Protein AF-A0A924IHI9-F1 (afdb_monomer_lite)

Sequence (145 aa):
MDRSIQELKNVNSFSKSCIHTKHIYSLLDLPRIDESYKKMSKHLETCVVCSKEFQRFQLKTEAAQVFIPKVLMDRDLRQSFEREVVELFKVMDLNDRELLKRNVKEGFIFIDRMGIEFIRNLLSKTMFKAYFAAVIIFICLKLFL

Foldseek 3Di:
DPVVVVVVVVVVVPPDQDPCLVVLVCLVVDDCVDPSNVVVVVVLVVDVNSVVSNVVVVVVVVVVPPPPPPPPQDPVRVVVVVVVVVVVCVVVVVPVPVVVVVVVVVVVVVVVVVVVVVVVVCVDPVVVVVVVVVVVVVVVVVVVD

Radius of gyration: 29.45 Å; chains: 1; bounding box: 64×54×66 Å

Structure (mmCIF, N/CA/C/O backbone):
data_AF-A0A924IHI9-F1
#
_entry.id   AF-A0A924IHI9-F1
#
loop_
_atom_site.group_PDB
_atom_site.id
_atom_site.type_symbol
_atom_site.label_atom_id
_atom_site.label_alt_id
_atom_site.label_comp_id
_atom_site.label_asym_id
_atom_site.label_entity_id
_atom_site.label_seq_id
_atom_site.pdbx_PDB_ins_code
_atom_site.Cartn_x
_atom_site.Cartn_y
_atom_site.Cartn_z
_atom_site.occupancy
_atom_site.B_iso_or_equiv
_atom_site.auth_seq_id
_atom_site.auth_comp_id
_atom_site.auth_asym_id
_atom_site.auth_atom_id
_atom_site.pdbx_PDB_model_num
ATOM 1 N N . MET A 1 1 ? 16.660 36.281 26.523 1.00 47.69 1 MET A N 1
ATOM 2 C CA . MET A 1 1 ? 17.371 35.406 25.567 1.00 47.69 1 MET A CA 1
ATOM 3 C C . MET A 1 1 ? 18.420 34.680 26.395 1.00 47.69 1 MET A C 1
ATOM 5 O O . MET A 1 1 ? 19.313 35.346 26.876 1.00 47.69 1 MET A O 1
ATOM 9 N N . ASP A 1 2 ? 18.237 33.454 26.898 1.00 39.94 2 ASP A N 1
ATOM 10 C CA . ASP A 1 2 ? 18.053 32.223 26.110 1.00 39.94 2 ASP A CA 1
ATOM 11 C C . ASP A 1 2 ? 17.426 31.040 26.888 1.00 39.94 2 ASP A C 1
ATOM 13 O O . ASP A 1 2 ? 17.677 29.880 26.565 1.00 39.94 2 ASP A O 1
ATOM 17 N N . ARG A 1 3 ? 16.548 31.276 27.877 1.00 38.34 3 ARG A N 1
ATOM 18 C CA . ARG A 1 3 ? 15.737 30.167 28.442 1.00 38.34 3 ARG A CA 1
ATOM 19 C C . ARG A 1 3 ? 14.805 29.543 27.393 1.00 38.34 3 ARG A C 1
ATOM 21 O O . ARG A 1 3 ? 14.692 28.327 27.309 1.00 38.34 3 ARG A O 1
ATOM 28 N N . SER A 1 4 ? 14.247 30.371 26.513 1.00 48.56 4 SER A N 1
ATOM 29 C CA . SER A 1 4 ? 13.362 29.952 25.418 1.00 48.56 4 SER A CA 1
ATOM 30 C C . SER A 1 4 ? 14.081 29.111 24.350 1.00 48.56 4 SER A C 1
ATOM 32 O O . SER A 1 4 ? 13.475 28.245 23.726 1.00 48.56 4 SER A O 1
ATOM 34 N N . ILE A 1 5 ? 15.387 29.335 24.148 1.00 44.03 5 ILE A N 1
ATOM 35 C CA . ILE A 1 5 ? 16.189 28.583 23.168 1.00 44.03 5 ILE A CA 1
ATOM 36 C C . ILE A 1 5 ? 16.633 27.231 23.748 1.00 44.03 5 ILE A C 1
ATOM 38 O O . ILE A 1 5 ? 16.699 26.246 23.011 1.00 44.03 5 ILE A O 1
ATOM 42 N N . GLN A 1 6 ? 16.876 27.140 25.061 1.00 42.59 6 GLN A N 1
ATOM 43 C CA . GLN A 1 6 ? 17.130 25.856 25.727 1.00 42.59 6 GLN A CA 1
ATOM 44 C C . GLN A 1 6 ? 15.901 24.936 25.717 1.00 42.59 6 GLN A C 1
ATOM 46 O O . GLN A 1 6 ? 16.052 23.736 25.489 1.00 42.59 6 GLN A O 1
ATOM 51 N N . GLU A 1 7 ? 14.690 25.478 25.861 1.00 43.72 7 GLU A N 1
ATOM 52 C CA . GLU A 1 7 ? 13.457 24.691 25.719 1.00 43.72 7 GLU A CA 1
ATOM 53 C C . GLU A 1 7 ? 13.270 24.176 24.284 1.00 43.72 7 GLU A C 1
ATOM 55 O O . GLU A 1 7 ? 12.958 23.004 24.088 1.00 43.72 7 GLU A O 1
ATOM 60 N N . LEU A 1 8 ? 13.572 24.989 23.267 1.00 39.84 8 LEU A N 1
ATOM 61 C CA . LEU A 1 8 ? 13.533 24.560 21.862 1.00 39.84 8 LEU A CA 1
ATOM 62 C C . LEU A 1 8 ? 14.613 23.520 21.516 1.00 39.84 8 LEU A C 1
ATOM 64 O O . LEU A 1 8 ? 14.353 22.605 20.734 1.00 39.84 8 LEU A O 1
ATOM 68 N N . LYS A 1 9 ? 15.806 23.601 22.120 1.00 37.09 9 LYS A N 1
ATOM 69 C CA . LYS A 1 9 ? 16.868 22.599 21.921 1.00 37.09 9 LYS A CA 1
ATOM 70 C C . LYS A 1 9 ? 16.584 21.271 22.632 1.00 37.09 9 LYS A C 1
ATOM 72 O O . LYS A 1 9 ? 16.950 20.231 22.091 1.00 37.09 9 LYS A O 1
ATOM 77 N N . ASN A 1 10 ? 15.864 21.274 23.757 1.00 38.97 10 ASN A N 1
ATOM 78 C CA . ASN A 1 10 ? 15.393 20.039 24.402 1.00 38.97 10 ASN A CA 1
ATOM 79 C C . ASN A 1 10 ? 14.207 19.381 23.675 1.00 38.97 10 ASN A C 1
ATOM 81 O O . ASN A 1 10 ? 13.978 18.184 23.833 1.00 38.97 10 ASN A O 1
ATOM 85 N N . VAL A 1 11 ? 13.473 20.122 22.839 1.00 45.81 11 VAL A N 1
ATOM 86 C CA . VAL A 1 11 ? 12.392 19.562 22.006 1.00 45.81 11 VAL A CA 1
ATOM 87 C C . VAL A 1 11 ? 12.939 18.755 20.819 1.00 45.81 11 VAL A C 1
ATOM 89 O O . VAL A 1 11 ? 12.281 17.819 20.368 1.00 45.81 11 VAL A O 1
ATOM 92 N N . ASN A 1 12 ? 14.158 19.043 20.353 1.00 40.19 12 ASN A N 1
ATOM 93 C CA . ASN A 1 12 ? 14.760 18.356 19.203 1.00 40.19 12 ASN A CA 1
ATOM 94 C C . ASN A 1 12 ? 15.495 17.046 19.546 1.00 40.19 12 ASN A C 1
ATOM 96 O O . ASN A 1 12 ? 15.919 16.345 18.631 1.00 40.19 12 ASN A O 1
ATOM 100 N N . SER A 1 13 ? 15.625 16.682 20.827 1.00 40.28 13 SER A N 1
ATOM 101 C CA . SER A 1 13 ? 16.279 15.434 21.262 1.00 40.28 13 SER A CA 1
ATOM 102 C C . SER A 1 13 ? 15.309 14.330 21.712 1.00 40.28 13 SER A C 1
ATOM 104 O O . SER A 1 13 ? 15.739 13.206 21.964 1.00 40.28 13 SER A O 1
ATOM 106 N N . PHE A 1 14 ? 13.996 14.591 21.745 1.00 46.78 14 PHE A N 1
ATOM 107 C CA . PHE A 1 14 ? 12.967 13.601 22.091 1.00 46.78 14 PHE A CA 1
ATOM 108 C C . PHE A 1 14 ? 12.183 13.126 20.858 1.00 46.78 14 PHE A C 1
ATOM 110 O O . PHE A 1 14 ? 10.958 13.187 20.797 1.00 46.78 14 PHE A O 1
ATOM 117 N N . SER A 1 15 ? 12.887 12.578 19.867 1.00 47.44 15 SER A N 1
ATOM 118 C CA . SER A 1 15 ? 12.299 11.816 18.752 1.00 47.44 15 SER A CA 1
ATOM 119 C C . SER A 1 15 ? 11.901 10.386 19.159 1.00 47.44 15 SER A C 1
ATOM 121 O O . SER A 1 15 ? 12.096 9.427 18.415 1.00 47.44 15 SER A O 1
ATOM 123 N N . LYS A 1 16 ? 11.317 10.213 20.349 1.00 55.81 16 LYS A N 1
ATOM 124 C CA . LYS A 1 16 ? 10.675 8.954 20.738 1.00 55.81 16 LYS A CA 1
ATOM 125 C C . LYS A 1 16 ? 9.174 9.182 20.731 1.00 55.81 16 LYS A C 1
ATOM 127 O O . LYS A 1 16 ? 8.639 9.839 21.619 1.00 55.81 16 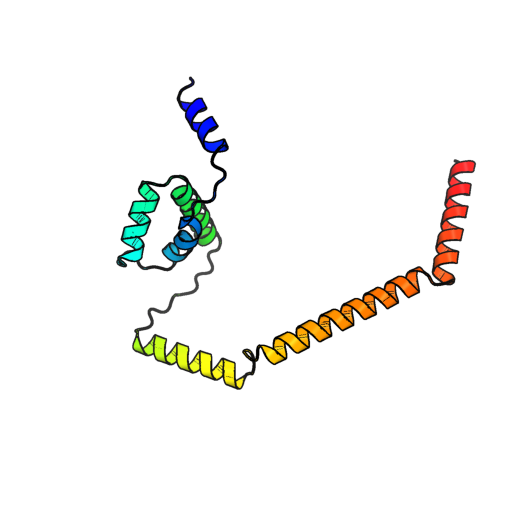LYS A O 1
ATOM 132 N N . SER A 1 17 ? 8.508 8.658 19.703 1.00 62.28 17 SER A N 1
ATOM 133 C CA . SER A 1 17 ? 7.051 8.543 19.645 1.00 62.28 17 SER A CA 1
ATOM 134 C C . SER A 1 17 ? 6.528 8.076 21.004 1.00 62.28 17 SER A C 1
ATOM 136 O O . SER A 1 17 ? 6.920 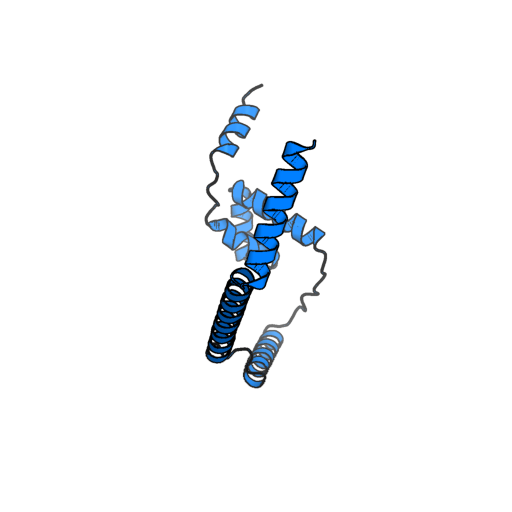7.005 21.474 1.00 62.28 17 SER A O 1
ATOM 138 N N . CYS A 1 18 ? 5.677 8.868 21.655 1.00 71.38 18 CYS A N 1
ATOM 139 C CA . CYS A 1 18 ? 5.066 8.441 22.906 1.00 71.38 18 CYS A CA 1
ATOM 140 C C . CYS A 1 18 ? 4.283 7.146 22.643 1.00 71.38 18 CYS A C 1
ATOM 142 O O . CYS A 1 18 ? 3.575 7.059 21.635 1.00 71.38 18 CYS A O 1
ATOM 144 N N . ILE A 1 19 ? 4.377 6.148 23.526 1.00 72.38 19 ILE A N 1
ATOM 145 C CA . ILE A 1 19 ? 3.634 4.881 23.379 1.00 72.38 19 ILE A CA 1
ATOM 146 C C . ILE A 1 19 ? 2.120 5.118 23.241 1.00 72.38 19 ILE A C 1
ATOM 148 O O . ILE A 1 19 ? 1.430 4.369 22.554 1.00 72.38 19 ILE A O 1
ATOM 152 N N . HIS A 1 20 ? 1.623 6.219 23.813 1.00 71.00 20 HIS A N 1
ATOM 153 C CA . HIS A 1 20 ? 0.217 6.603 23.778 1.00 71.00 20 HIS A CA 1
ATOM 154 C C . HIS A 1 20 ? -0.222 7.212 22.445 1.00 71.00 20 HIS A C 1
ATOM 156 O O . HIS A 1 20 ? -1.421 7.291 22.207 1.00 71.00 20 HIS A O 1
ATOM 162 N N . THR A 1 21 ? 0.703 7.576 21.545 1.00 67.56 21 THR A N 1
ATOM 163 C CA . THR A 1 21 ? 0.373 8.195 20.244 1.00 67.56 21 THR A CA 1
ATOM 164 C C . THR A 1 21 ? -0.603 7.332 19.439 1.00 67.56 21 THR A C 1
ATOM 166 O O . THR A 1 21 ? -1.514 7.858 18.812 1.00 67.56 21 THR A O 1
ATOM 169 N N . LYS A 1 22 ? -0.502 5.997 19.549 1.00 68.44 22 LYS A N 1
ATOM 170 C CA . LYS A 1 22 ? -1.443 5.053 18.920 1.00 68.44 22 LYS A CA 1
ATOM 171 C C . LYS A 1 22 ? -2.881 5.177 19.443 1.00 68.44 22 LYS A C 1
ATOM 173 O O . LYS A 1 22 ? -3.818 4.982 18.680 1.00 68.44 22 LYS A O 1
ATOM 178 N N . HIS A 1 23 ? -3.057 5.509 20.721 1.00 67.12 23 HIS A N 1
ATOM 179 C CA . HIS A 1 23 ? -4.368 5.640 21.369 1.00 67.12 23 HIS A CA 1
ATOM 180 C C . HIS A 1 23 ? -4.979 7.039 21.214 1.00 67.12 23 HIS A C 1
ATOM 182 O O . HIS A 1 23 ? -6.173 7.227 21.433 1.00 67.12 23 HIS A O 1
ATOM 188 N N . ILE A 1 24 ? -4.185 8.027 20.803 1.00 69.31 24 ILE A N 1
ATOM 189 C CA . ILE A 1 24 ? -4.679 9.380 20.529 1.00 69.31 24 ILE A CA 1
ATOM 190 C C . ILE A 1 24 ? -5.605 9.381 19.316 1.00 69.31 24 ILE A C 1
ATOM 192 O O . ILE A 1 24 ? -6.610 10.087 19.321 1.00 69.31 24 ILE A O 1
ATOM 196 N N . TYR A 1 25 ? -5.316 8.548 18.311 1.00 65.25 25 TYR A N 1
ATOM 197 C CA . TYR A 1 25 ? -6.143 8.447 17.108 1.00 65.25 25 TYR A CA 1
ATOM 198 C C . TYR A 1 25 ? -7.579 8.019 17.427 1.00 65.25 25 TYR A C 1
ATOM 200 O O . TYR A 1 25 ? -8.511 8.55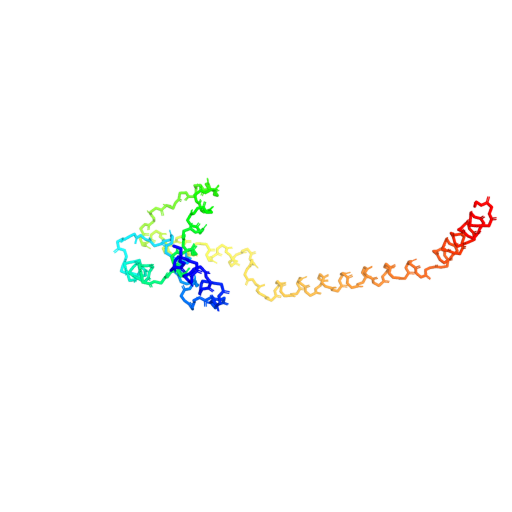0 16.835 1.00 65.25 25 TYR A O 1
ATOM 208 N N . SER A 1 26 ? -7.775 7.151 18.428 1.00 66.62 26 SER A N 1
ATOM 209 C CA . SER A 1 26 ? -9.119 6.737 18.851 1.00 66.62 26 SER A CA 1
ATOM 210 C C . SER A 1 26 ? -9.925 7.830 19.561 1.00 66.62 26 SER A C 1
ATOM 212 O O . SER A 1 26 ? -11.132 7.682 19.710 1.00 66.62 26 SER A O 1
ATOM 214 N N . LEU A 1 27 ? -9.309 8.939 19.990 1.00 66.19 27 LEU A N 1
ATOM 215 C CA . LEU A 1 27 ? -10.033 10.000 20.699 1.00 66.19 27 LEU A CA 1
ATOM 216 C C . LEU A 1 27 ? -10.927 10.846 19.806 1.00 66.19 27 LEU A C 1
ATOM 218 O O . LEU A 1 27 ? -11.918 11.369 20.305 1.00 66.19 27 LEU A O 1
ATOM 222 N N . LEU A 1 28 ? -10.601 10.988 18.518 1.00 63.56 28 LEU A N 1
ATOM 223 C CA . LEU A 1 28 ? -11.489 11.704 17.595 1.00 63.56 28 LEU A CA 1
ATOM 224 C C . LEU A 1 28 ? -12.804 10.950 17.369 1.00 63.56 28 LEU A C 1
ATOM 226 O O . LEU A 1 28 ? -13.811 11.557 17.008 1.00 63.56 28 LEU A O 1
ATOM 230 N N . ASP A 1 29 ? -12.805 9.639 17.613 1.00 63.69 29 ASP A N 1
ATOM 231 C CA . ASP A 1 29 ? -13.973 8.791 17.423 1.00 63.69 29 ASP A CA 1
ATOM 232 C C . ASP A 1 29 ? -14.827 8.618 18.678 1.00 63.69 29 ASP A C 1
ATOM 234 O O . ASP A 1 29 ? -15.978 8.190 18.563 1.00 63.69 29 ASP A O 1
ATOM 238 N N . LEU A 1 30 ? -14.296 8.969 19.851 1.00 67.69 30 LEU A N 1
ATOM 239 C CA . LEU A 1 30 ? -14.982 8.803 21.125 1.00 67.69 30 LEU A CA 1
ATOM 240 C C . LEU A 1 30 ? -15.820 10.043 21.474 1.00 67.69 30 LEU A C 1
ATOM 242 O O . LEU A 1 30 ? -15.334 11.173 21.375 1.00 67.69 30 LEU A O 1
ATOM 246 N N . PRO A 1 31 ? -17.068 9.868 21.941 1.00 69.12 31 PRO A N 1
ATOM 247 C CA . PRO A 1 31 ? -17.845 10.982 22.458 1.00 69.12 31 PRO A CA 1
ATOM 248 C C . PRO A 1 31 ? -17.155 11.567 23.698 1.00 69.12 31 PRO A C 1
ATOM 250 O O . PRO A 1 31 ? -16.669 10.834 24.554 1.00 69.12 31 PRO A O 1
ATOM 253 N N . ARG A 1 32 ? -17.170 12.900 23.853 1.00 69.44 32 ARG A N 1
ATOM 254 C CA . ARG A 1 32 ? -16.521 13.609 24.985 1.00 69.44 32 ARG A CA 1
ATOM 255 C C . ARG A 1 32 ? -17.024 13.187 26.374 1.00 69.44 32 ARG A C 1
ATOM 257 O O . ARG A 1 32 ? -16.409 13.504 27.391 1.00 69.44 32 ARG A O 1
ATOM 264 N N . ILE A 1 33 ? -18.171 12.517 26.413 1.00 69.94 33 ILE A N 1
ATOM 265 C CA . ILE A 1 33 ? -18.815 12.004 27.623 1.00 69.94 33 ILE A CA 1
ATOM 266 C C . ILE A 1 33 ? -18.133 10.708 28.097 1.00 69.94 33 ILE A C 1
ATOM 268 O O . ILE A 1 33 ? -18.145 10.432 29.298 1.00 69.94 33 ILE A O 1
ATOM 272 N N . ASP A 1 34 ? -17.489 9.971 27.185 1.00 76.31 34 ASP A N 1
ATOM 273 C CA . ASP A 1 34 ? -16.814 8.702 27.450 1.00 76.31 34 ASP A CA 1
ATOM 274 C C . ASP A 1 34 ? -15.640 8.882 28.429 1.00 76.31 34 ASP A C 1
ATOM 276 O O . ASP A 1 34 ? -14.837 9.817 28.333 1.00 76.31 34 ASP A O 1
ATOM 280 N N . GLU A 1 35 ? -15.519 7.968 29.391 1.00 74.44 35 GLU A N 1
ATOM 281 C CA . GLU A 1 35 ? -14.422 7.973 30.360 1.00 74.44 35 GLU A CA 1
ATOM 282 C C . GLU A 1 35 ? -13.055 7.815 29.697 1.00 74.44 35 GLU A C 1
ATOM 284 O O . GLU A 1 35 ? -12.069 8.388 30.166 1.00 74.44 35 GLU A O 1
ATOM 289 N N . SER A 1 36 ? -12.992 7.060 28.601 1.00 69.75 36 SER A N 1
ATOM 290 C CA . SER A 1 36 ? -11.770 6.856 27.824 1.00 69.75 36 SER A CA 1
ATOM 291 C C . SER A 1 36 ? -11.278 8.174 27.230 1.00 69.75 36 SER A C 1
ATOM 293 O O . SER A 1 36 ? -10.080 8.470 27.280 1.00 69.75 36 SER A O 1
ATOM 295 N N . TYR A 1 37 ? -12.212 9.011 26.761 1.00 77.31 37 TYR A N 1
ATOM 296 C CA . TYR A 1 37 ? -11.908 10.355 26.283 1.00 77.31 37 TYR A CA 1
ATOM 297 C C . TYR A 1 37 ? -11.375 11.233 27.419 1.00 77.31 37 TYR A C 1
ATOM 299 O O . TYR A 1 37 ? -10.317 11.836 27.272 1.00 77.31 37 TYR A O 1
ATOM 307 N N . LYS A 1 38 ? -12.042 11.249 28.583 1.00 78.38 38 LYS A N 1
ATOM 308 C CA . LYS A 1 38 ? -11.628 12.058 29.750 1.00 78.38 38 LYS A CA 1
ATOM 309 C C . LYS A 1 38 ? -10.254 11.664 30.303 1.00 78.38 38 LYS A C 1
ATOM 311 O O . LYS A 1 38 ? -9.458 12.520 30.687 1.00 78.38 38 LYS A O 1
ATOM 316 N N . LYS A 1 39 ? -9.955 10.363 30.355 1.00 77.69 39 LYS A N 1
ATOM 317 C CA . LYS A 1 39 ? -8.654 9.854 30.824 1.00 77.69 39 LYS A CA 1
ATOM 318 C C . LYS A 1 39 ? -7.528 10.279 29.887 1.00 77.69 39 LYS A C 1
ATOM 320 O O . LYS A 1 39 ? -6.476 10.722 30.345 1.00 77.69 39 LYS A O 1
ATOM 325 N N . MET A 1 40 ? -7.754 10.182 28.582 1.00 76.25 40 MET A N 1
ATOM 326 C CA . MET A 1 40 ? -6.741 10.547 27.602 1.00 76.25 40 MET A CA 1
ATOM 327 C C . MET A 1 40 ? -6.641 12.062 27.396 1.00 76.25 40 MET A C 1
ATOM 329 O O . MET A 1 40 ? -5.541 12.556 27.182 1.00 76.25 40 MET A O 1
ATOM 333 N N . SER A 1 41 ? -7.727 12.827 27.536 1.00 76.12 41 SER A N 1
ATOM 334 C CA . SER A 1 41 ? -7.665 14.294 27.498 1.00 76.12 41 SER A CA 1
ATOM 335 C C . SER A 1 41 ? -6.774 14.830 28.619 1.00 76.12 41 SER A C 1
ATOM 337 O O . SER A 1 41 ? -5.914 15.668 28.370 1.00 76.12 41 SER A O 1
ATOM 339 N N . LYS A 1 42 ? -6.870 14.247 29.820 1.00 82.56 42 LYS A N 1
ATOM 340 C CA . LYS A 1 42 ? -5.956 14.541 30.931 1.00 82.56 42 LYS A CA 1
ATOM 341 C C . LYS A 1 42 ? -4.503 14.164 30.608 1.00 82.56 42 LYS A C 1
ATOM 343 O O . LYS A 1 42 ? -3.570 14.855 31.004 1.00 82.56 42 LYS A O 1
ATOM 348 N N . HIS A 1 43 ? -4.284 13.085 29.853 1.00 81.81 43 HIS A N 1
ATOM 349 C CA . HIS A 1 43 ? -2.947 12.739 29.368 1.00 81.81 43 HIS A CA 1
ATOM 350 C C . HIS A 1 43 ? -2.406 13.779 28.373 1.00 81.81 43 HIS A C 1
ATOM 352 O O . HIS A 1 43 ? -1.239 14.156 28.478 1.00 81.81 43 HIS A O 1
ATOM 358 N N . LEU A 1 44 ? -3.241 14.291 27.460 1.00 80.81 44 LEU A N 1
ATOM 359 C CA . LEU A 1 44 ? -2.864 15.348 26.512 1.00 80.81 44 LEU A CA 1
ATOM 360 C C . LEU A 1 44 ? -2.435 16.646 27.215 1.00 80.81 44 LEU A C 1
ATOM 362 O O . LEU A 1 44 ? -1.532 17.317 26.726 1.00 80.81 44 LEU A O 1
ATOM 366 N N . GLU A 1 45 ? -3.014 16.970 28.373 1.00 81.88 45 GLU A N 1
ATOM 367 C CA . GLU A 1 45 ? -2.594 18.123 29.189 1.00 81.88 45 GLU A CA 1
ATOM 368 C C . GLU A 1 45 ? -1.168 17.961 29.737 1.00 81.88 45 GLU A C 1
ATOM 370 O O . GLU A 1 45 ? -0.431 18.934 29.874 1.00 81.88 45 GLU A O 1
ATOM 375 N N . THR A 1 46 ? -0.756 16.723 30.023 1.00 81.88 46 THR A N 1
ATOM 376 C CA . THR A 1 46 ? 0.553 16.421 30.631 1.00 81.88 46 THR A CA 1
ATOM 377 C C . THR A 1 46 ? 1.641 16.059 29.620 1.00 81.88 46 THR A C 1
ATOM 379 O O . THR A 1 46 ? 2.827 16.238 29.896 1.00 81.88 46 THR A O 1
ATOM 382 N N . CYS A 1 47 ? 1.274 15.546 28.442 1.00 81.50 47 CYS A N 1
ATOM 383 C CA . CYS A 1 47 ? 2.221 15.053 27.449 1.00 81.50 47 CYS A CA 1
ATOM 384 C C . CYS A 1 47 ? 2.234 15.928 26.191 1.00 81.50 47 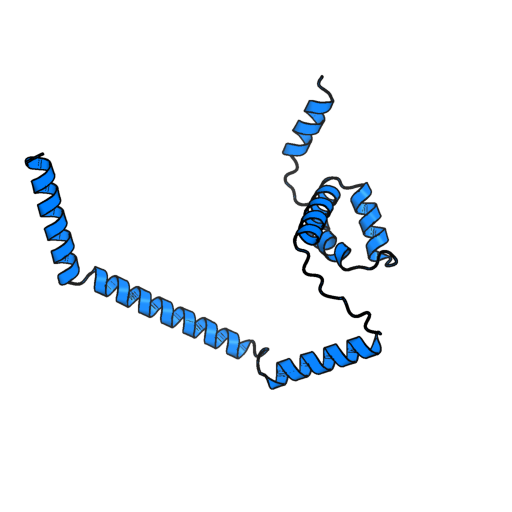CYS A C 1
ATOM 386 O O . CYS A 1 47 ? 1.379 15.814 25.312 1.00 81.50 47 CYS A O 1
ATOM 388 N N . VAL A 1 48 ? 3.287 16.741 26.060 1.00 81.75 48 VAL A N 1
ATOM 389 C CA . VAL A 1 48 ? 3.485 17.672 24.935 1.00 81.75 48 VAL A CA 1
ATOM 390 C C . VAL A 1 48 ? 3.541 16.955 23.580 1.00 81.75 48 VAL A C 1
ATOM 392 O O . VAL A 1 48 ? 3.022 17.469 22.591 1.00 81.75 48 VAL A O 1
ATOM 395 N N . VAL A 1 49 ? 4.145 15.762 23.521 1.00 81.50 49 VAL A N 1
ATOM 396 C CA . VAL A 1 49 ? 4.241 14.964 22.284 1.00 81.50 49 VAL A CA 1
ATOM 397 C C . VAL A 1 49 ? 2.849 14.530 21.824 1.00 81.50 49 VAL A C 1
ATOM 399 O O . VAL A 1 49 ? 2.477 14.755 20.676 1.00 81.50 49 VAL A O 1
ATOM 402 N N . CYS A 1 50 ? 2.058 13.975 22.743 1.00 80.00 50 CYS A N 1
ATOM 403 C CA . CYS A 1 50 ? 0.695 13.533 22.480 1.00 80.00 50 CYS A CA 1
ATOM 404 C C . CYS A 1 50 ? -0.226 14.703 22.100 1.00 80.00 50 CYS A C 1
ATOM 406 O O . CYS A 1 50 ? -0.994 14.604 21.147 1.00 80.00 50 CYS A O 1
ATOM 408 N N . SER A 1 51 ? -0.101 15.834 22.796 1.00 82.69 51 SER A N 1
ATOM 409 C CA . SER A 1 51 ? -0.860 17.056 22.514 1.00 82.69 51 SER A CA 1
ATOM 410 C C . SER A 1 51 ? -0.623 17.581 21.093 1.00 82.69 51 SER A C 1
ATOM 412 O O . SER A 1 51 ? -1.573 17.823 20.347 1.00 82.69 51 SER A O 1
ATOM 414 N N . LYS A 1 52 ? 0.646 17.673 20.667 1.00 82.19 52 LYS A N 1
ATOM 415 C CA . LYS A 1 52 ? 1.007 18.126 19.313 1.00 82.19 52 LYS A CA 1
ATOM 416 C C . LYS A 1 52 ? 0.506 17.178 18.223 1.00 82.19 52 LYS A C 1
ATOM 418 O O . LYS A 1 52 ? 0.032 17.640 17.187 1.00 82.19 52 LYS A O 1
ATOM 423 N N . GLU A 1 53 ? 0.604 15.868 18.440 1.00 79.38 53 GLU A N 1
ATOM 424 C CA . GLU A 1 53 ? 0.088 14.871 17.495 1.00 79.38 53 GLU A CA 1
ATOM 425 C C . GLU A 1 53 ? -1.442 14.916 17.391 1.00 79.38 53 GLU A C 1
ATOM 427 O O . GLU A 1 53 ? -1.978 14.884 16.282 1.00 79.38 53 GLU A O 1
ATOM 432 N N . PHE A 1 54 ? -2.149 15.092 18.512 1.00 79.81 54 PHE A N 1
ATOM 433 C CA . PHE A 1 54 ? -3.602 15.269 18.514 1.00 79.81 54 PHE A CA 1
ATOM 434 C C . PHE A 1 54 ? -4.026 16.517 17.729 1.00 79.81 54 PHE A C 1
ATOM 436 O O . PHE A 1 54 ? -4.885 16.422 16.858 1.00 79.81 54 PHE A O 1
ATOM 443 N N . GLN A 1 55 ? -3.374 17.664 17.956 1.00 80.12 55 GLN A N 1
ATOM 444 C CA . GLN A 1 55 ? -3.654 18.904 17.217 1.00 80.12 55 GLN A CA 1
ATOM 445 C C . GLN A 1 55 ? -3.409 18.758 15.711 1.00 80.12 55 GLN A C 1
ATOM 447 O O . GLN A 1 55 ? -4.238 19.171 14.903 1.00 80.12 55 GLN A O 1
ATOM 452 N N . ARG A 1 56 ? -2.295 18.128 15.310 1.00 78.94 56 ARG A N 1
ATOM 453 C CA . ARG A 1 56 ? -2.010 17.840 13.893 1.00 78.94 56 ARG A CA 1
ATOM 454 C C . ARG A 1 56 ? -3.102 16.988 13.258 1.00 78.94 56 ARG A C 1
ATOM 456 O O . ARG A 1 56 ? -3.466 17.216 12.106 1.00 78.94 56 ARG A O 1
ATOM 463 N N . PHE A 1 57 ? -3.595 15.991 13.984 1.00 73.00 57 PHE A N 1
ATOM 464 C CA . PHE A 1 57 ? -4.615 15.081 13.484 1.00 73.00 57 PHE A CA 1
ATOM 465 C C . PHE A 1 57 ? -6.000 15.734 13.427 1.00 73.00 57 PHE A C 1
ATOM 467 O O . PHE A 1 57 ? -6.721 15.552 12.448 1.00 73.00 57 PHE A O 1
ATOM 474 N N . GLN A 1 58 ? -6.336 16.560 14.417 1.00 72.25 58 GLN A N 1
ATOM 475 C CA . GLN A 1 58 ? -7.557 17.355 14.422 1.00 72.25 58 GLN A CA 1
ATOM 476 C C . GLN A 1 58 ? -7.603 18.300 13.211 1.00 72.25 58 GLN A C 1
ATOM 478 O O . GLN A 1 58 ? -8.566 18.252 12.453 1.00 72.25 58 GLN A O 1
ATOM 483 N N . LEU A 1 59 ? -6.522 19.043 12.944 1.00 73.19 59 LEU A N 1
ATOM 484 C CA . LEU A 1 59 ? -6.415 19.919 11.768 1.00 73.19 59 LEU A CA 1
ATOM 485 C C . LEU A 1 59 ? -6.535 19.149 10.445 1.00 73.19 59 LEU A C 1
ATOM 487 O O . LEU A 1 59 ? -7.178 19.619 9.512 1.00 73.19 59 LEU A O 1
ATOM 491 N N . LYS A 1 60 ? -5.944 17.948 10.352 1.00 70.50 60 LYS A N 1
ATOM 492 C CA . LYS A 1 60 ? -6.099 17.076 9.174 1.00 70.50 60 LYS A CA 1
ATOM 493 C C . LYS A 1 60 ? -7.533 16.591 8.995 1.00 70.50 60 LYS A C 1
ATOM 495 O O . LYS A 1 60 ? -7.987 16.496 7.865 1.00 70.50 60 LYS A O 1
ATOM 500 N N . THR A 1 61 ? -8.228 16.276 10.083 1.00 65.88 61 THR A N 1
ATOM 501 C CA . THR A 1 61 ? -9.617 15.796 10.050 1.00 65.88 61 THR A CA 1
ATOM 502 C C . THR A 1 61 ? -10.573 16.925 9.671 1.00 65.88 61 THR A C 1
ATOM 504 O O . THR A 1 61 ? -11.444 16.738 8.826 1.00 65.88 61 THR A O 1
ATOM 507 N N . GLU A 1 62 ? -10.360 18.117 10.229 1.00 65.38 62 GLU A N 1
ATOM 508 C CA . GLU A 1 62 ? -11.087 19.338 9.869 1.00 65.38 62 GLU A CA 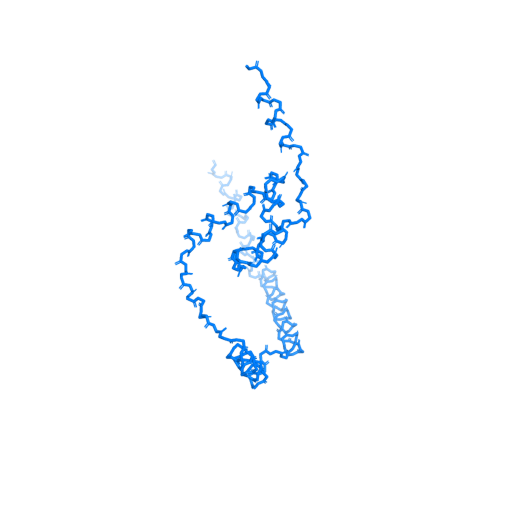1
ATOM 509 C C . GLU A 1 62 ? -10.848 19.720 8.400 1.00 65.38 62 GLU A C 1
ATOM 511 O O . GLU A 1 62 ? -11.801 20.035 7.693 1.00 65.38 62 GLU A O 1
ATOM 516 N N . ALA A 1 63 ? -9.607 19.616 7.910 1.00 62.84 63 ALA A N 1
ATOM 517 C CA . ALA A 1 63 ? -9.267 19.863 6.507 1.00 62.84 63 ALA A CA 1
ATOM 518 C C . ALA A 1 63 ? -9.777 18.770 5.555 1.00 62.84 63 ALA A C 1
ATOM 520 O O . ALA A 1 63 ? -10.045 19.048 4.389 1.00 62.84 63 ALA A O 1
ATOM 521 N N . ALA A 1 64 ? -9.902 17.528 6.031 1.00 60.03 64 ALA A N 1
ATOM 522 C CA . ALA A 1 64 ? -10.380 16.416 5.222 1.00 60.03 64 ALA A CA 1
ATOM 523 C C . ALA A 1 64 ? -11.881 16.498 4.943 1.00 60.03 64 ALA A C 1
ATOM 525 O O . ALA A 1 64 ? -12.293 15.895 3.963 1.00 60.03 64 ALA A O 1
ATOM 526 N N . GLN A 1 65 ? -12.665 17.200 5.776 1.00 50.62 65 GLN A N 1
ATOM 527 C CA . GLN A 1 65 ? -14.084 17.562 5.607 1.00 50.62 65 GLN A CA 1
ATOM 528 C C . GLN A 1 65 ? -14.980 16.590 4.804 1.00 50.62 65 GLN A C 1
ATOM 530 O O . GLN A 1 65 ? -15.974 16.991 4.203 1.00 50.62 65 GLN A O 1
ATOM 535 N N . VAL A 1 66 ? -14.708 15.284 4.844 1.00 45.84 66 VAL A N 1
ATOM 536 C CA . VAL A 1 66 ? -15.670 14.265 4.446 1.00 45.84 66 VAL A CA 1
ATOM 537 C C . VAL A 1 66 ? -16.560 14.112 5.660 1.00 45.84 66 VAL A C 1
ATOM 539 O O . VAL A 1 66 ? -16.260 13.369 6.594 1.00 45.84 66 VAL A O 1
ATOM 542 N N . PHE A 1 67 ? -17.629 14.902 5.686 1.00 43.78 67 PHE A N 1
ATOM 543 C CA . PHE A 1 67 ? -18.733 14.680 6.599 1.00 43.78 67 PHE A CA 1
ATOM 544 C C . PHE A 1 67 ? -19.313 13.304 6.268 1.00 43.78 67 PHE A C 1
ATOM 546 O O . PHE A 1 67 ? -20.145 13.165 5.378 1.00 43.78 67 PHE A O 1
ATOM 553 N N . ILE A 1 68 ? -18.818 12.268 6.942 1.00 47.22 68 ILE A N 1
ATOM 554 C CA . ILE A 1 68 ? -19.516 10.995 7.042 1.00 47.22 68 ILE A CA 1
ATOM 555 C C . ILE A 1 68 ? -20.455 11.196 8.228 1.00 47.22 68 ILE A C 1
ATOM 557 O O . ILE A 1 68 ? -19.967 11.254 9.363 1.00 47.22 68 ILE A O 1
ATOM 561 N N . PRO A 1 69 ? -21.772 11.368 8.010 1.00 42.00 69 PRO A N 1
ATOM 562 C CA . PRO A 1 69 ? -22.708 11.421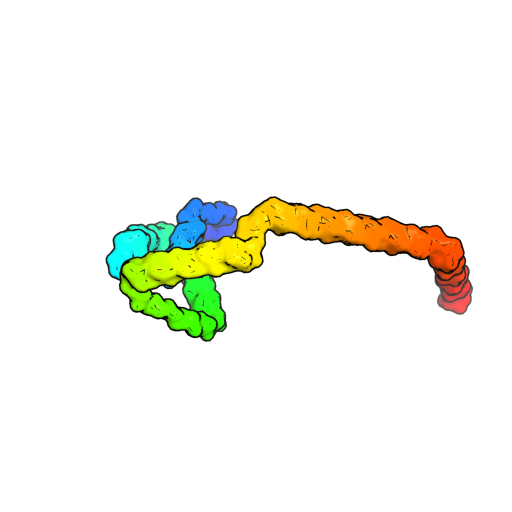 9.113 1.00 42.00 69 PRO A CA 1
ATOM 563 C C . PRO A 1 69 ? -22.551 10.115 9.888 1.00 42.00 69 PRO A C 1
ATOM 565 O O . PRO A 1 69 ? -22.893 9.039 9.395 1.00 42.00 69 PRO A O 1
ATOM 568 N N . LYS A 1 70 ? -21.992 10.195 11.098 1.00 51.53 70 LYS A N 1
ATOM 569 C CA . LYS A 1 70 ? -22.052 9.081 12.037 1.00 51.53 70 LYS A CA 1
ATOM 570 C C . LYS A 1 70 ? -23.513 8.971 12.432 1.00 51.53 70 LYS A C 1
ATOM 572 O O . LYS A 1 70 ? -23.999 9.763 13.236 1.00 51.53 70 LYS A O 1
ATOM 577 N N . VAL A 1 71 ? -24.224 8.038 11.804 1.00 54.09 71 VAL A N 1
ATOM 578 C CA . VAL A 1 71 ? -25.575 7.674 12.217 1.00 54.09 71 VAL A CA 1
ATOM 579 C C . VAL A 1 71 ? -25.468 7.305 13.695 1.00 54.09 71 VAL A C 1
ATOM 581 O O . VAL A 1 71 ? -24.699 6.409 14.050 1.00 54.09 71 VAL A O 1
ATOM 584 N N . LEU A 1 72 ? -26.167 8.043 14.561 1.00 56.19 72 LEU A N 1
ATOM 585 C CA . LEU A 1 72 ? -26.363 7.664 15.959 1.00 56.19 72 LEU A CA 1
ATOM 586 C C . LEU A 1 72 ? -27.204 6.386 15.942 1.00 56.19 72 LEU A C 1
ATOM 588 O O . LEU A 1 72 ? -28.426 6.431 16.014 1.00 56.19 72 LEU A O 1
ATOM 592 N N . MET A 1 73 ? -26.550 5.252 15.708 1.00 58.47 73 MET A N 1
ATOM 593 C CA . MET A 1 73 ? -27.195 3.955 15.746 1.00 58.47 73 MET A CA 1
ATOM 594 C C . MET A 1 73 ? -27.316 3.540 17.202 1.00 58.47 73 MET A C 1
ATOM 596 O O . MET A 1 73 ? -26.306 3.412 17.901 1.00 58.47 73 MET A O 1
ATOM 600 N N . ASP A 1 74 ? -28.549 3.304 17.641 1.00 75.06 74 ASP A N 1
ATOM 601 C CA . ASP A 1 74 ? -28.803 2.622 18.902 1.00 75.06 74 ASP A CA 1
ATOM 602 C C . ASP A 1 74 ? -28.082 1.270 18.928 1.00 75.06 74 ASP A C 1
ATOM 604 O O . ASP A 1 74 ? -27.813 0.657 17.889 1.00 75.06 74 ASP A O 1
ATOM 608 N N . ARG A 1 75 ? -27.745 0.797 20.131 1.00 74.00 75 ARG A N 1
ATOM 609 C CA . ARG A 1 75 ? -26.935 -0.415 20.337 1.00 74.00 75 ARG A CA 1
ATOM 610 C C . ARG A 1 75 ? -27.486 -1.627 19.574 1.00 74.00 75 ARG A C 1
ATOM 612 O O . ARG A 1 75 ? -26.704 -2.378 18.990 1.00 74.00 75 ARG A O 1
ATOM 619 N N . ASP A 1 76 ? -28.806 -1.774 19.539 1.00 73.81 76 ASP A N 1
ATOM 620 C CA . ASP A 1 76 ? -29.490 -2.884 18.867 1.00 73.81 76 ASP A CA 1
ATOM 621 C C . ASP A 1 76 ? -29.466 -2.737 17.339 1.00 73.81 76 ASP A C 1
ATOM 623 O O . ASP A 1 76 ? -29.278 -3.717 16.611 1.00 73.81 76 ASP A O 1
ATOM 627 N N . LEU A 1 77 ? -29.567 -1.500 16.844 1.00 74.56 77 LEU A N 1
ATOM 628 C CA . LEU A 1 77 ? -29.462 -1.187 15.421 1.00 74.56 77 LEU A CA 1
ATOM 629 C C . LEU A 1 77 ? -28.039 -1.442 14.917 1.00 74.56 77 LEU A C 1
ATOM 631 O O . LEU A 1 77 ? -27.848 -2.064 13.875 1.00 74.56 77 LEU A O 1
ATOM 635 N N . ARG A 1 78 ? -27.034 -1.052 15.707 1.00 74.19 78 ARG A N 1
ATOM 636 C CA . ARG A 1 78 ? -25.626 -1.320 15.416 1.00 74.19 78 ARG A CA 1
ATOM 637 C C . ARG A 1 78 ? -25.328 -2.818 15.373 1.00 74.19 78 ARG A C 1
ATOM 639 O O . ARG A 1 78 ? -24.668 -3.269 14.447 1.00 74.19 78 ARG A O 1
ATOM 646 N N . GLN A 1 79 ? -25.835 -3.598 16.329 1.00 77.44 79 GLN A N 1
ATOM 647 C CA . GLN A 1 79 ? -25.653 -5.056 16.326 1.00 77.44 79 GLN A CA 1
ATOM 648 C C . GLN A 1 79 ? -26.351 -5.753 15.157 1.00 77.44 79 GLN A C 1
ATOM 650 O O . GLN A 1 79 ? -25.908 -6.817 14.722 1.00 77.44 79 GLN A O 1
ATOM 655 N N . SER A 1 80 ? -27.468 -5.204 14.685 1.00 82.06 80 SER A N 1
ATOM 656 C CA . SER A 1 80 ? -28.186 -5.740 13.526 1.00 82.06 80 SER A CA 1
ATOM 657 C C . SER A 1 80 ? -27.428 -5.415 12.240 1.00 82.06 80 SER A C 1
ATOM 659 O O . SER A 1 80 ? -27.123 -6.320 11.472 1.00 82.06 80 SER A O 1
ATOM 661 N N . PHE A 1 81 ? -26.978 -4.167 12.094 1.00 77.38 81 PHE A N 1
ATOM 662 C CA . PHE A 1 81 ? -26.136 -3.735 10.982 1.00 77.38 81 PHE A CA 1
ATOM 663 C C . PHE A 1 81 ? -24.810 -4.509 10.910 1.00 77.38 81 PHE A C 1
ATOM 665 O O . PHE A 1 81 ? -24.442 -5.012 9.855 1.00 77.38 81 PHE A O 1
ATOM 672 N N . GLU A 1 82 ? -24.097 -4.664 12.030 1.00 75.25 82 GLU A N 1
ATOM 673 C CA . GLU A 1 82 ? -22.843 -5.427 12.075 1.00 75.25 82 GLU A CA 1
ATOM 674 C C . GLU A 1 82 ? -23.060 -6.901 11.689 1.00 75.25 82 GLU A C 1
ATOM 676 O O . GLU A 1 82 ? -22.228 -7.475 10.986 1.00 75.25 82 GLU A O 1
ATOM 681 N N . ARG A 1 83 ? -24.187 -7.510 12.087 1.00 83.06 83 ARG A N 1
ATOM 682 C CA . ARG A 1 83 ? -24.543 -8.876 11.672 1.00 83.06 83 ARG A CA 1
ATOM 683 C C . ARG A 1 83 ? -24.818 -8.972 10.178 1.00 83.06 83 ARG A C 1
ATOM 685 O O . ARG A 1 83 ? -24.223 -9.828 9.530 1.00 83.06 83 ARG A O 1
ATOM 692 N N . GLU A 1 84 ? -25.652 -8.086 9.643 1.00 79.31 84 GLU A N 1
ATOM 693 C CA . GLU A 1 84 ? -25.985 -8.062 8.216 1.00 79.31 84 GLU A CA 1
ATOM 694 C C . GLU A 1 84 ? -24.741 -7.831 7.357 1.00 79.31 84 GLU A C 1
ATOM 696 O O . GLU A 1 84 ? -24.525 -8.539 6.382 1.00 79.31 84 GLU A O 1
ATOM 701 N N . VAL A 1 85 ? -23.861 -6.909 7.755 1.00 75.44 85 VAL A N 1
ATOM 702 C CA . VAL A 1 85 ? -22.600 -6.638 7.052 1.00 75.44 85 VAL A CA 1
ATOM 703 C C . VAL A 1 85 ? -21.674 -7.856 7.070 1.00 75.44 85 VAL A C 1
ATOM 705 O O . VAL A 1 85 ? -21.092 -8.204 6.043 1.00 75.44 85 VAL A O 1
ATOM 708 N N . VAL A 1 86 ? -21.540 -8.541 8.211 1.00 74.94 86 VAL A N 1
ATOM 709 C CA . VAL A 1 86 ? -20.739 -9.774 8.313 1.00 74.94 86 VAL A CA 1
ATOM 710 C C . VAL A 1 86 ? -21.313 -10.884 7.436 1.00 74.94 86 VAL A C 1
ATOM 712 O O . VAL A 1 86 ? -20.556 -11.629 6.815 1.00 74.94 86 VAL A O 1
ATOM 715 N N . GLU A 1 87 ? -22.634 -11.008 7.377 1.00 76.31 87 GLU A N 1
ATOM 716 C CA . GLU A 1 87 ? -23.315 -11.985 6.534 1.00 76.31 87 GLU A CA 1
ATOM 717 C C . GLU A 1 87 ? -23.130 -11.661 5.047 1.00 76.31 87 GLU A C 1
ATOM 719 O O . GLU A 1 87 ? -22.775 -12.540 4.266 1.00 76.31 87 GLU A O 1
ATOM 724 N N . LEU A 1 88 ? -23.212 -10.383 4.677 1.00 74.56 88 LEU A N 1
ATOM 725 C CA . LEU A 1 88 ? -22.946 -9.902 3.324 1.00 74.56 88 LEU A CA 1
ATOM 726 C C . LEU A 1 88 ? -21.499 -10.187 2.892 1.00 74.56 88 LEU A C 1
ATOM 728 O O . LEU A 1 88 ? -21.260 -10.652 1.779 1.00 74.56 88 LEU A O 1
ATOM 732 N N . PHE A 1 89 ? -20.525 -9.991 3.787 1.00 66.56 89 PHE A N 1
ATOM 733 C CA . PHE A 1 89 ? -19.124 -10.334 3.525 1.00 66.56 89 PHE A CA 1
ATOM 734 C C . PHE A 1 89 ? -18.879 -11.840 3.386 1.00 66.56 89 PHE A C 1
ATOM 736 O O . PHE A 1 89 ? -17.972 -12.228 2.649 1.00 66.56 89 PHE A O 1
ATOM 743 N N . LYS A 1 90 ? -19.666 -12.681 4.069 1.00 69.50 90 LYS A N 1
ATOM 744 C CA . LYS A 1 90 ? -19.628 -14.141 3.890 1.00 69.50 90 LYS A CA 1
ATOM 745 C C . LYS A 1 90 ? -20.247 -14.560 2.559 1.00 69.50 90 LYS A C 1
ATOM 747 O O . LYS A 1 90 ? -19.664 -15.381 1.870 1.00 69.50 90 LYS A O 1
ATOM 752 N N . VAL A 1 91 ? -21.394 -13.989 2.187 1.00 71.00 91 VAL A N 1
ATOM 753 C CA . VAL A 1 91 ? -22.087 -14.304 0.924 1.00 71.00 91 VAL A CA 1
ATOM 754 C C . VAL A 1 91 ? -21.273 -13.857 -0.291 1.00 71.00 91 VAL A C 1
ATOM 756 O O . VAL A 1 91 ? -21.258 -14.547 -1.303 1.00 71.00 91 VAL A O 1
ATOM 759 N N . MET A 1 92 ? -20.577 -12.721 -0.198 1.00 64.44 92 MET A N 1
ATOM 760 C CA . MET A 1 92 ? -19.743 -12.208 -1.290 1.00 64.44 92 MET A CA 1
ATOM 761 C C . MET A 1 92 ? -18.329 -12.813 -1.346 1.00 64.44 92 MET A C 1
ATOM 763 O O . MET A 1 92 ? -17.527 -12.358 -2.157 1.00 64.44 92 MET A O 1
ATOM 767 N N . ASP A 1 93 ? -17.989 -13.780 -0.484 1.00 60.84 93 ASP A N 1
ATOM 768 C CA . ASP A 1 93 ? -16.655 -14.412 -0.396 1.00 60.84 93 ASP A CA 1
ATOM 769 C C . ASP A 1 93 ? -15.471 -13.428 -0.227 1.00 60.84 93 ASP A C 1
ATOM 771 O O . ASP A 1 93 ? -14.297 -13.776 -0.362 1.00 60.84 93 ASP A O 1
ATOM 775 N N . LEU A 1 94 ? -15.751 -12.173 0.141 1.00 56.41 94 LEU A N 1
ATOM 776 C CA . LEU A 1 94 ? -14.750 -11.107 0.275 1.00 56.41 94 LEU A CA 1
ATOM 777 C C . LEU A 1 94 ? -13.826 -11.298 1.484 1.00 56.41 94 LEU A C 1
ATOM 779 O O . LEU A 1 94 ? -12.812 -10.609 1.602 1.00 56.41 94 LEU A O 1
ATOM 783 N N . ASN A 1 95 ? -14.175 -12.211 2.389 1.00 56.12 95 ASN A N 1
ATOM 784 C CA . ASN A 1 95 ? -13.404 -12.503 3.592 1.00 56.12 95 ASN A CA 1
ATOM 785 C C . ASN A 1 95 ? -12.662 -13.846 3.518 1.00 56.12 95 ASN A C 1
ATOM 787 O O . ASN A 1 95 ? -12.085 -14.279 4.522 1.00 56.12 95 ASN A O 1
ATOM 791 N N . ASP A 1 96 ? -12.651 -14.510 2.353 1.00 67.19 96 ASP A N 1
ATOM 792 C CA . ASP A 1 96 ? -11.904 -15.751 2.204 1.00 67.19 96 ASP A CA 1
ATOM 793 C C . ASP A 1 96 ? -10.405 -15.453 2.060 1.00 67.19 96 ASP A C 1
ATOM 795 O O . ASP A 1 96 ? -9.834 -15.239 0.986 1.00 67.19 96 ASP A O 1
ATOM 799 N N . ARG A 1 97 ? -9.750 -15.382 3.220 1.00 63.34 97 ARG A N 1
ATOM 800 C CA . ARG A 1 97 ? -8.319 -15.107 3.374 1.00 63.34 97 ARG A CA 1
ATOM 801 C C . ARG A 1 97 ? -7.453 -16.093 2.579 1.00 63.34 97 ARG A C 1
ATOM 803 O O . ARG A 1 97 ? -6.323 -15.751 2.231 1.00 63.34 97 ARG A O 1
ATOM 810 N N . GLU A 1 98 ? -7.954 -17.296 2.302 1.00 64.56 98 GLU A N 1
ATOM 811 C CA . GLU A 1 98 ? -7.320 -18.281 1.420 1.00 64.56 98 GLU A CA 1
ATOM 812 C C . GLU A 1 98 ? -7.356 -17.836 -0.047 1.00 64.56 98 GLU A C 1
ATOM 814 O O . GLU A 1 98 ? -6.327 -17.870 -0.726 1.00 64.56 98 GLU A O 1
ATOM 819 N N . LEU A 1 99 ? -8.508 -17.361 -0.521 1.00 66.50 99 LEU A N 1
ATOM 820 C CA . LEU A 1 99 ? -8.709 -16.896 -1.893 1.00 66.50 99 LEU A CA 1
ATOM 821 C C . LEU A 1 99 ? -7.889 -15.630 -2.179 1.00 66.50 99 LEU A C 1
ATOM 823 O O . LEU A 1 99 ? -7.182 -15.546 -3.183 1.00 66.50 99 LEU A O 1
ATOM 827 N N . LEU A 1 100 ? -7.860 -14.697 -1.223 1.00 66.00 100 LEU A N 1
ATOM 828 C CA . LEU A 1 100 ? -7.012 -13.503 -1.278 1.00 66.00 100 LEU A CA 1
ATOM 829 C C . LEU A 1 100 ? -5.518 -13.859 -1.338 1.00 66.00 100 LEU A C 1
ATOM 831 O O . LEU A 1 100 ? -4.773 -13.280 -2.126 1.00 66.00 100 LEU A O 1
ATOM 835 N N . LYS A 1 101 ? -5.066 -14.851 -0.558 1.00 70.69 101 LYS A N 1
ATOM 836 C CA . LYS A 1 101 ? -3.675 -15.338 -0.614 1.00 70.69 101 LYS A CA 1
ATOM 837 C C . LYS A 1 101 ? -3.333 -15.988 -1.953 1.00 70.69 101 LYS A C 1
ATOM 839 O O . LYS A 1 101 ? -2.222 -15.780 -2.441 1.00 70.69 101 LYS A O 1
ATOM 844 N N . ARG A 1 102 ? -4.247 -16.769 -2.540 1.00 74.44 102 ARG A N 1
ATOM 845 C CA . ARG A 1 102 ? -4.040 -17.388 -3.862 1.00 74.44 102 ARG A CA 1
ATOM 846 C C . ARG A 1 102 ? -3.935 -16.327 -4.950 1.00 74.44 102 ARG A C 1
ATOM 848 O O . ARG A 1 102 ? -2.934 -16.318 -5.657 1.00 74.44 102 ARG A O 1
ATOM 855 N N . ASN A 1 103 ? -4.862 -15.373 -4.983 1.00 74.31 103 ASN A N 1
ATOM 856 C CA . ASN A 1 103 ? -4.857 -14.294 -5.974 1.00 74.31 103 ASN A CA 1
ATOM 857 C C . ASN A 1 103 ? -3.603 -13.413 -5.864 1.00 74.31 103 ASN A C 1
ATOM 859 O O . ASN A 1 103 ? -3.005 -13.052 -6.875 1.00 74.31 103 ASN A O 1
ATOM 863 N N . VAL A 1 104 ? -3.145 -13.112 -4.643 1.00 73.25 104 VAL A N 1
ATOM 864 C CA . VAL A 1 104 ? -1.886 -12.377 -4.432 1.00 73.25 104 VAL A CA 1
ATOM 865 C C . VAL A 1 104 ? -0.687 -13.182 -4.941 1.00 73.25 104 VAL A C 1
ATOM 867 O O . VAL A 1 104 ? 0.174 -12.633 -5.627 1.00 73.25 104 VAL A O 1
ATOM 870 N N . LYS A 1 105 ? -0.627 -14.486 -4.648 1.00 77.62 105 LYS A N 1
ATOM 871 C CA . LYS A 1 105 ? 0.462 -15.360 -5.108 1.00 77.62 105 LYS A CA 1
ATOM 872 C C . LYS A 1 105 ? 0.489 -15.485 -6.635 1.00 77.62 105 LYS A C 1
ATOM 874 O O . LYS A 1 105 ? 1.563 -15.419 -7.225 1.00 77.62 105 LYS A O 1
ATOM 879 N N . GLU A 1 106 ? -0.670 -15.632 -7.268 1.00 77.50 106 GLU A N 1
ATOM 880 C CA . GLU A 1 106 ? -0.796 -15.658 -8.729 1.00 77.50 106 GLU A CA 1
ATOM 881 C C . GLU A 1 106 ? -0.390 -14.321 -9.357 1.00 77.50 106 GLU A C 1
ATOM 883 O O . GLU A 1 106 ? 0.341 -14.311 -10.348 1.00 77.50 106 GLU A O 1
ATOM 888 N N . GLY A 1 107 ? -0.756 -13.199 -8.729 1.00 78.06 107 GLY A N 1
ATOM 889 C CA . GLY A 1 107 ? -0.320 -11.864 -9.137 1.00 78.06 107 GLY A CA 1
ATOM 890 C C . GLY A 1 107 ? 1.203 -11.701 -9.128 1.00 78.06 107 GLY A C 1
ATOM 891 O O . GLY A 1 107 ? 1.770 -11.209 -10.102 1.00 78.06 107 GLY A O 1
ATOM 892 N N . PHE A 1 108 ? 1.889 -12.173 -8.081 1.00 82.00 108 PHE A N 1
ATOM 893 C CA . PHE A 1 108 ? 3.358 -12.146 -8.036 1.00 82.00 108 PHE A CA 1
ATOM 894 C C . PHE A 1 108 ? 3.997 -13.025 -9.118 1.00 82.00 108 PHE A C 1
ATOM 896 O O . PHE A 1 108 ? 4.925 -12.579 -9.786 1.00 82.00 108 PHE A O 1
ATOM 903 N N . ILE A 1 109 ? 3.470 -14.230 -9.362 1.00 82.62 109 ILE A N 1
ATOM 904 C CA . ILE A 1 109 ? 3.973 -15.118 -10.428 1.00 82.62 109 ILE A CA 1
ATOM 905 C C . ILE A 1 109 ? 3.812 -14.468 -11.809 1.00 82.62 109 ILE A C 1
ATOM 907 O O . ILE A 1 109 ? 4.689 -14.600 -12.665 1.00 82.62 109 ILE A O 1
ATOM 911 N N . PHE A 1 110 ? 2.702 -13.766 -12.039 1.00 85.06 110 PHE A N 1
ATOM 912 C CA . PHE A 1 110 ? 2.478 -13.026 -13.277 1.00 85.06 110 PHE A CA 1
ATOM 913 C C . PHE A 1 110 ? 3.492 -11.887 -13.451 1.00 85.06 110 PHE A C 1
ATOM 915 O O . PHE A 1 110 ? 4.104 -11.774 -14.513 1.00 85.06 110 PHE A O 1
ATOM 922 N N . ILE A 1 111 ? 3.720 -11.088 -12.403 1.00 78.50 111 ILE A N 1
ATOM 923 C CA . ILE A 1 111 ? 4.709 -9.999 -12.415 1.00 78.50 111 ILE A CA 1
ATOM 924 C C . ILE A 1 111 ? 6.117 -10.543 -12.679 1.00 78.50 111 ILE A C 1
ATOM 926 O O . ILE A 1 111 ? 6.828 -9.996 -13.521 1.00 78.50 111 ILE A O 1
ATOM 930 N N . ASP A 1 112 ? 6.501 -11.645 -12.033 1.00 82.06 112 ASP A N 1
ATOM 931 C CA . ASP A 1 112 ? 7.806 -12.275 -12.247 1.00 82.06 112 ASP A CA 1
ATOM 932 C C . ASP A 1 112 ? 7.971 -12.763 -13.692 1.00 82.06 112 ASP A C 1
ATOM 934 O O . ASP A 1 112 ? 9.011 -12.532 -14.310 1.00 82.06 112 ASP A O 1
ATOM 938 N N . ARG A 1 113 ? 6.938 -13.383 -14.281 1.00 83.50 113 ARG A N 1
ATOM 939 C CA . ARG A 1 113 ? 6.972 -13.792 -15.697 1.00 83.50 113 ARG A CA 1
ATOM 940 C C . ARG A 1 113 ? 7.114 -12.598 -16.636 1.00 83.50 113 ARG A C 1
ATOM 942 O O . ARG A 1 113 ? 7.949 -12.647 -17.536 1.00 83.50 113 ARG A O 1
ATOM 949 N N . MET A 1 114 ? 6.362 -11.525 -16.395 1.00 79.12 114 MET A N 1
ATOM 950 C CA . MET A 1 114 ? 6.469 -10.280 -17.163 1.00 79.12 114 MET A CA 1
ATOM 951 C C . MET A 1 114 ? 7.865 -9.655 -17.035 1.00 79.12 114 MET A C 1
ATOM 953 O O . MET A 1 114 ? 8.434 -9.202 -18.027 1.00 79.12 114 MET A O 1
ATOM 957 N N . GLY A 1 115 ? 8.456 -9.676 -15.837 1.00 79.81 115 GLY A N 1
ATOM 958 C CA . GLY A 1 115 ? 9.824 -9.217 -15.598 1.00 79.81 115 GLY A CA 1
ATOM 959 C C . GLY A 1 115 ? 10.864 -10.046 -16.358 1.00 79.81 115 GLY A C 1
ATOM 960 O O . GLY A 1 115 ? 11.759 -9.488 -16.993 1.00 79.81 115 GLY A O 1
ATOM 961 N N . ILE A 1 116 ? 10.722 -11.373 -16.363 1.00 83.88 116 ILE A N 1
ATOM 962 C CA . ILE A 1 116 ? 11.608 -12.278 -17.109 1.00 83.88 116 ILE A CA 1
ATOM 963 C C . ILE A 1 116 ? 11.481 -12.052 -18.622 1.00 83.88 116 ILE A C 1
ATOM 965 O O . ILE A 1 116 ? 12.499 -11.985 -19.314 1.00 83.88 116 ILE A O 1
ATOM 969 N N . GLU A 1 117 ? 10.266 -11.897 -19.154 1.00 80.69 117 GLU A N 1
ATOM 970 C CA . GLU A 1 117 ? 10.057 -11.581 -20.574 1.00 80.69 117 GLU A CA 1
ATOM 971 C C . GLU A 1 117 ? 10.634 -10.219 -20.956 1.00 80.69 117 GLU A C 1
ATOM 973 O O . GLU A 1 117 ? 11.267 -10.087 -22.005 1.00 80.69 117 GLU A O 1
ATOM 978 N N . PHE A 1 118 ? 10.492 -9.222 -20.084 1.00 80.38 118 PHE A N 1
ATOM 979 C CA . PHE A 1 118 ? 11.087 -7.909 -20.283 1.00 80.38 118 PHE A CA 1
ATOM 980 C C . PHE A 1 118 ? 12.618 -7.984 -20.358 1.00 80.38 118 PHE A C 1
ATOM 982 O O . PHE A 1 118 ? 13.215 -7.475 -21.308 1.00 80.38 118 PHE A O 1
ATOM 989 N N . ILE A 1 119 ? 13.262 -8.691 -19.422 1.00 82.06 119 ILE A N 1
ATOM 990 C CA . ILE A 1 119 ? 14.717 -8.913 -19.439 1.00 82.06 119 ILE A CA 1
ATOM 991 C C . ILE A 1 119 ? 15.134 -9.681 -20.699 1.00 82.06 119 ILE A C 1
ATOM 993 O O . ILE A 1 119 ? 16.122 -9.331 -21.347 1.00 82.06 119 ILE A O 1
ATOM 997 N N . ARG A 1 120 ? 14.369 -10.700 -21.099 1.00 82.69 120 ARG A N 1
ATOM 998 C CA . ARG A 1 120 ? 14.641 -11.478 -22.313 1.00 82.69 120 ARG A CA 1
ATOM 999 C C . ARG A 1 120 ? 14.550 -10.621 -23.577 1.00 82.69 120 ARG A C 1
ATOM 1001 O O . ARG A 1 120 ? 15.364 -10.792 -24.483 1.00 82.69 120 ARG A O 1
ATOM 1008 N N . ASN A 1 121 ? 13.604 -9.686 -23.627 1.00 81.69 121 ASN A N 1
ATOM 1009 C CA . ASN A 1 121 ? 13.465 -8.738 -24.728 1.00 81.69 121 ASN A CA 1
ATOM 1010 C C . ASN A 1 121 ? 14.586 -7.693 -24.734 1.00 81.69 121 ASN A C 1
ATOM 1012 O O . ASN A 1 121 ? 15.114 -7.392 -25.804 1.00 81.69 121 ASN A O 1
ATOM 1016 N N . LEU A 1 122 ? 15.022 -7.204 -23.570 1.00 77.69 122 LEU A N 1
ATOM 1017 C CA . LEU A 1 122 ? 16.194 -6.326 -23.454 1.00 77.69 122 LEU A CA 1
ATOM 1018 C C . LEU A 1 122 ? 17.488 -7.008 -23.915 1.00 77.69 122 LEU A C 1
ATOM 1020 O O . LEU A 1 122 ? 18.324 -6.377 -24.556 1.00 77.69 122 LEU A O 1
ATOM 1024 N N . LEU A 1 123 ? 17.629 -8.306 -23.644 1.00 79.25 123 LEU A N 1
ATOM 1025 C CA . LEU A 1 123 ? 18.762 -9.127 -24.082 1.00 79.25 123 LEU A CA 1
ATOM 1026 C C . LEU A 1 123 ? 18.567 -9.733 -25.482 1.00 79.25 123 LEU A C 1
ATOM 1028 O O . LEU A 1 123 ? 19.344 -10.588 -25.915 1.00 79.25 123 LEU A O 1
ATOM 1032 N N . SER A 1 124 ? 17.531 -9.323 -26.214 1.00 87.25 124 SER A N 1
ATOM 1033 C CA . SER A 1 124 ? 17.298 -9.819 -27.567 1.00 87.25 124 SER A CA 1
ATOM 1034 C C . SER A 1 124 ? 18.388 -9.344 -28.531 1.00 87.25 124 SER A C 1
ATOM 1036 O O . SER A 1 124 ? 18.976 -8.268 -28.395 1.00 87.25 124 SER A O 1
ATOM 1038 N N . LYS A 1 125 ? 18.639 -10.141 -29.576 1.00 87.44 125 LYS A N 1
ATOM 1039 C CA . LYS A 1 125 ? 19.630 -9.812 -30.616 1.00 87.44 125 LYS A CA 1
ATOM 1040 C C . LYS A 1 125 ? 19.335 -8.472 -31.303 1.00 87.44 125 LYS A C 1
ATOM 1042 O O . LYS A 1 125 ? 20.258 -7.821 -31.778 1.00 87.44 125 LYS A O 1
ATOM 1047 N N . THR A 1 126 ? 18.069 -8.070 -31.382 1.00 86.81 126 THR A N 1
ATOM 1048 C CA . THR A 1 126 ? 17.641 -6.786 -31.952 1.00 86.81 126 THR A CA 1
ATOM 1049 C C . THR A 1 126 ? 17.976 -5.618 -31.028 1.00 86.81 126 THR A C 1
ATOM 1051 O O . THR A 1 126 ? 18.537 -4.633 -31.501 1.00 86.81 126 THR A O 1
ATOM 1054 N N . MET A 1 127 ? 17.739 -5.747 -29.719 1.00 85.44 127 MET A N 1
ATOM 1055 C CA . MET A 1 127 ? 18.117 -4.722 -28.739 1.00 85.44 127 MET A CA 1
ATOM 1056 C C . MET A 1 127 ? 19.633 -4.559 -28.626 1.00 85.44 127 MET A C 1
ATOM 1058 O O . MET A 1 127 ? 20.125 -3.436 -28.643 1.00 85.44 127 MET A O 1
ATOM 1062 N N . PHE A 1 128 ? 20.398 -5.655 -28.638 1.00 86.75 128 PHE A N 1
ATOM 1063 C CA . PHE A 1 128 ? 21.863 -5.576 -28.686 1.00 86.75 128 PHE A CA 1
ATOM 1064 C C . PHE A 1 128 ? 22.382 -4.832 -29.922 1.00 86.75 128 PHE A C 1
ATOM 1066 O O . PHE A 1 128 ? 23.302 -4.024 -29.806 1.00 86.75 128 PHE A O 1
ATOM 1073 N N . LYS A 1 129 ? 21.771 -5.042 -31.097 1.00 88.62 129 LYS A N 1
ATOM 1074 C CA . LYS A 1 129 ? 22.103 -4.274 -32.308 1.00 88.62 129 LYS A CA 1
ATOM 1075 C C . LYS A 1 129 ? 21.778 -2.789 -32.149 1.00 88.62 129 LYS A C 1
ATOM 1077 O O . LYS A 1 129 ? 22.580 -1.961 -32.568 1.00 88.62 129 LYS A O 1
ATOM 1082 N N . ALA A 1 130 ? 20.645 -2.454 -31.532 1.00 88.75 130 ALA A N 1
ATOM 1083 C CA . ALA A 1 130 ? 20.267 -1.069 -31.264 1.00 88.75 130 ALA A CA 1
ATOM 1084 C C . ALA A 1 130 ? 21.248 -0.383 -30.297 1.00 88.75 130 ALA A C 1
ATOM 1086 O O . ALA A 1 130 ? 21.699 0.727 -30.574 1.00 88.75 130 ALA A O 1
ATOM 1087 N N . TYR A 1 131 ? 21.656 -1.063 -29.219 1.00 88.38 131 TYR A N 1
ATOM 1088 C CA . TYR A 1 131 ? 22.684 -0.557 -28.305 1.00 88.38 131 TYR A CA 1
ATOM 1089 C C . TYR A 1 131 ? 24.028 -0.357 -29.008 1.00 88.38 131 TYR A C 1
ATOM 1091 O O . TYR A 1 131 ? 24.661 0.680 -28.837 1.00 88.38 131 TYR A O 1
ATOM 1099 N N . PHE A 1 132 ? 24.446 -1.307 -29.847 1.00 88.94 132 PHE A N 1
ATOM 1100 C CA . PHE A 1 132 ? 25.698 -1.195 -30.594 1.00 88.94 132 PHE A CA 1
ATOM 1101 C C . PHE A 1 132 ? 25.670 -0.028 -31.592 1.00 88.94 132 PHE A C 1
ATOM 1103 O O . PHE A 1 132 ? 26.621 0.747 -31.669 1.00 88.94 132 PHE A O 1
ATOM 1110 N N . ALA A 1 133 ? 24.555 0.155 -32.305 1.00 89.62 133 ALA A N 1
ATOM 1111 C CA . ALA A 1 133 ? 24.358 1.291 -33.201 1.00 89.62 133 ALA A CA 1
ATOM 1112 C C . ALA A 1 133 ? 24.391 2.631 -32.448 1.00 89.62 133 ALA A C 1
ATOM 1114 O O . ALA A 1 133 ? 25.041 3.571 -32.900 1.00 89.62 133 ALA A O 1
ATOM 1115 N N . ALA A 1 134 ? 23.760 2.709 -31.273 1.00 89.12 134 ALA A N 1
ATOM 1116 C CA . ALA A 1 134 ? 23.797 3.901 -30.429 1.00 89.12 134 ALA A CA 1
ATOM 1117 C C . ALA A 1 134 ? 25.221 4.234 -29.949 1.00 89.12 134 ALA A C 1
ATOM 1119 O O . ALA A 1 134 ? 25.611 5.400 -29.960 1.00 89.12 134 ALA A O 1
ATOM 1120 N N . VAL A 1 135 ? 26.024 3.224 -29.591 1.00 91.44 135 VAL A N 1
ATOM 1121 C CA . VAL A 1 135 ? 27.439 3.406 -29.221 1.00 91.44 135 VAL A CA 1
ATOM 1122 C C . VAL A 1 135 ? 28.261 3.933 -30.399 1.00 91.44 135 VAL A C 1
ATOM 1124 O O . VAL A 1 135 ? 29.044 4.862 -30.217 1.00 91.44 135 VAL A O 1
ATOM 1127 N N . ILE A 1 136 ? 28.065 3.398 -31.608 1.00 91.38 136 ILE A N 1
ATOM 1128 C CA . ILE A 1 136 ? 28.753 3.892 -32.811 1.00 91.38 136 ILE A CA 1
ATOM 1129 C C . ILE A 1 136 ? 28.391 5.358 -33.071 1.00 91.38 136 ILE A C 1
ATOM 1131 O O . ILE A 1 136 ? 29.285 6.180 -33.253 1.00 91.38 136 ILE A O 1
ATOM 1135 N N . ILE A 1 137 ? 27.100 5.702 -33.031 1.00 92.12 137 ILE A N 1
ATOM 1136 C CA . ILE A 1 137 ? 26.631 7.081 -33.230 1.00 92.12 137 ILE A CA 1
ATOM 1137 C C . ILE A 1 137 ? 27.232 8.016 -32.175 1.00 92.12 137 ILE A C 1
ATOM 1139 O O . ILE A 1 137 ? 27.694 9.100 -32.518 1.00 92.12 137 ILE A O 1
ATOM 1143 N N . PHE A 1 138 ? 27.279 7.594 -30.910 1.00 93.38 138 PHE A N 1
ATOM 1144 C CA . PHE A 1 138 ? 27.893 8.366 -29.832 1.00 93.38 138 PHE A CA 1
ATOM 1145 C C . PHE A 1 138 ? 29.388 8.617 -30.070 1.00 93.38 138 PHE A C 1
ATOM 1147 O O . PHE A 1 138 ? 29.857 9.740 -29.902 1.00 93.38 138 PHE A O 1
ATOM 1154 N N . ILE A 1 139 ? 30.137 7.593 -30.490 1.00 92.69 139 ILE A N 1
ATOM 1155 C CA . ILE A 1 139 ? 31.565 7.722 -30.810 1.00 92.69 139 ILE A CA 1
ATOM 1156 C C . ILE A 1 139 ? 31.768 8.659 -32.005 1.00 92.69 139 ILE A C 1
ATOM 1158 O O . ILE A 1 139 ? 32.634 9.527 -31.947 1.00 92.69 139 ILE A O 1
ATOM 1162 N N . CYS A 1 140 ? 30.956 8.530 -33.059 1.00 91.31 140 CYS A N 1
ATOM 1163 C CA . CYS A 1 140 ? 30.996 9.433 -34.207 1.00 91.31 140 CYS A CA 1
ATOM 1164 C C . CYS A 1 140 ? 30.704 10.878 -33.789 1.00 91.31 140 CYS A C 1
ATOM 1166 O O . CYS A 1 140 ? 31.490 11.765 -34.098 1.00 91.31 140 CYS A O 1
ATOM 1168 N N . LEU A 1 141 ? 29.634 11.122 -33.031 1.00 90.38 141 LEU A N 1
ATOM 1169 C CA . LEU A 1 141 ? 29.319 12.461 -32.532 1.00 90.38 141 LEU A CA 1
ATOM 1170 C C . LEU A 1 141 ? 30.455 13.036 -31.683 1.00 90.38 141 LEU A C 1
ATOM 1172 O O . LEU A 1 141 ? 30.764 14.204 -31.829 1.00 90.38 141 LEU A O 1
ATOM 1176 N N . LYS A 1 142 ? 31.116 12.228 -30.850 1.00 87.50 142 LYS A N 1
ATOM 1177 C CA . LYS A 1 142 ? 32.231 12.678 -30.002 1.00 87.50 142 LYS A CA 1
ATOM 1178 C C . LYS A 1 142 ? 33.542 12.931 -30.764 1.00 87.50 142 LYS A C 1
ATOM 1180 O O . LYS A 1 142 ? 34.415 13.621 -30.255 1.00 87.50 142 LYS A O 1
ATOM 1185 N N . LEU A 1 143 ? 33.731 12.310 -31.928 1.00 85.00 143 LEU A N 1
ATOM 1186 C CA . LEU A 1 143 ? 34.927 12.500 -32.761 1.00 85.00 143 LEU A CA 1
ATOM 1187 C C . LEU A 1 143 ? 34.790 13.681 -33.726 1.00 85.00 143 LEU A C 1
ATOM 1189 O O . LEU A 1 143 ? 35.801 14.262 -34.113 1.00 85.00 143 LEU A O 1
ATOM 1193 N N . PHE A 1 144 ? 33.563 13.998 -34.140 1.00 76.12 144 PHE A N 1
ATOM 1194 C CA . PHE A 1 144 ? 33.271 15.034 -35.135 1.00 76.12 144 PHE A CA 1
ATOM 1195 C C . PHE A 1 144 ? 32.681 16.323 -34.540 1.00 76.12 144 PHE A C 1
ATOM 1197 O O . PHE A 1 144 ? 32.432 17.266 -35.292 1.00 76.12 144 PHE A O 1
ATOM 1204 N N . LEU A 1 145 ? 32.469 16.369 -33.223 1.00 58.78 145 LEU A N 1
ATOM 1205 C CA . LEU A 1 145 ? 32.006 17.526 -32.453 1.00 58.78 145 LEU A CA 1
ATOM 1206 C C . LEU A 1 145 ? 32.989 17.792 -31.311 1.00 58.78 145 LEU A C 1
ATOM 1208 O O . LEU A 1 145 ? 33.310 18.980 -31.092 1.00 58.78 145 LEU A O 1
#

pLDDT: mean 71.23, std 14.17, range [37.09, 93.38]

Secondary structure (DSSP, 8-state):
--HHHHHHHHHTT-----TTHHHHGGGGTS-TTSHHHHHHHHHHHH-HHHHHHHHHHHHHHHHH----------HHHHHHHHHHHHHHHHHTTTT-HHHHHHHHHHHHHHHHHHHHHHHHHHTSHHHHHHHHHHHHHHHHHHHH-